Protein AF-F2JJU5-F1 (afdb_monomer)

Nearest PDB structures (foldseek):
  3ket-assembly1_A-2  TM=5.113E-01  e=8.854E-01  Streptococcus agalactiae serogroup III
  5zz6-assembly1_A  TM=5.127E-01  e=1.402E+00  Thermotoga maritima MSB8
  3wgi-assembly1_A  TM=4.768E-01  e=1.946E+00  Thermoanaerobacter ethanolicus JW 200
  4ejt-assembly1_A  TM=2.615E-01  e=5.972E-01  Staphylococcus epidermidis RP62A
  6r7i-assembly1_H  TM=3.491E-01  e=8.242E+00  Homo sapiens

Radius of gyration: 25.94 Å; Cα contacts (8 Å, |Δi|>4): 55; chains: 1; bounding box: 85×34×61 Å

Solvent-accessible surfa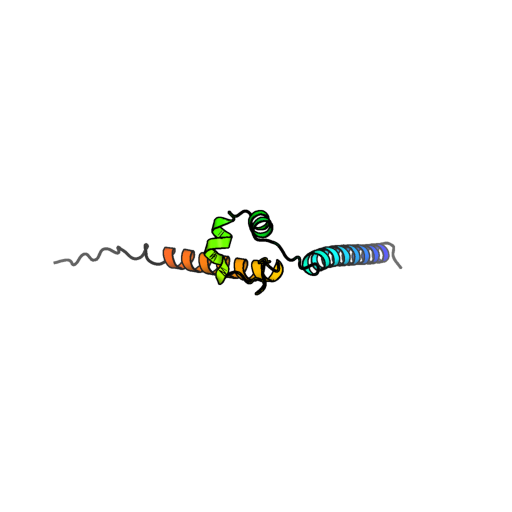ce area (backbone atoms only — not comparable to full-atom values): 6394 Å² total; per-residue (Å²): 134,55,73,67,58,56,49,53,52,52,50,54,48,52,52,52,50,52,51,51,50,54,50,48,51,54,48,50,64,60,70,60,62,49,73,30,42,63,66,55,47,16,61,75,70,76,48,55,55,65,58,51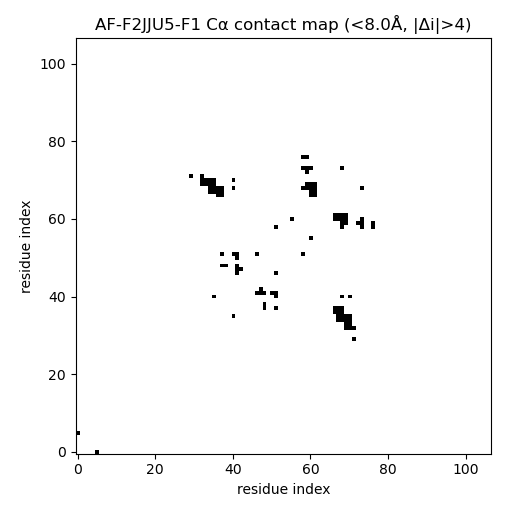,62,74,41,45,91,74,47,53,57,50,95,51,86,79,62,31,26,43,47,64,54,36,48,54,51,50,55,52,52,52,54,51,53,52,53,54,54,56,61,66,64,69,68,74,80,81,74,82,83,86,83,78,86,79,133

Secondary structure (DSSP, 8-state):
--HHHHHHHHHHHHHHHHHHHHHHHHHHHHHS--EEEHHHHHHHHT--HHHHHHTTTTS---SSSSPEEEHHHHHHHHHHHHHHHHHHHHHHHSSTT----------

Structure (mmCIF, N/CA/C/O backbone):
data_AF-F2JJU5-F1
#
_entry.id   AF-F2JJU5-F1
#
loop_
_atom_site.group_PDB
_atom_site.id
_atom_site.type_symbol
_atom_site.label_atom_id
_atom_site.label_alt_id
_atom_site.label_comp_id
_atom_site.label_asym_id
_atom_site.label_entity_id
_atom_site.label_seq_id
_atom_site.pdbx_PDB_ins_code
_atom_site.Cartn_x
_atom_site.Cartn_y
_atom_site.Cartn_z
_atom_site.occupancy
_atom_site.B_iso_or_equiv
_atom_site.auth_seq_id
_atom_site.auth_comp_id
_atom_site.auth_asym_id
_atom_site.auth_atom_id
_atom_site.pdbx_PDB_model_num
ATOM 1 N N . MET A 1 1 ? 23.482 3.701 -46.686 1.00 54.34 1 MET A N 1
ATOM 2 C CA . MET A 1 1 ? 22.652 3.990 -45.501 1.00 54.34 1 MET A CA 1
ATOM 3 C C . MET A 1 1 ? 22.668 5.484 -45.297 1.00 54.34 1 MET A C 1
ATOM 5 O O . MET A 1 1 ? 23.745 6.052 -45.138 1.00 54.34 1 MET A O 1
ATOM 9 N N . GLY A 1 2 ? 21.511 6.117 -45.469 1.00 63.94 2 GLY A N 1
ATOM 10 C CA . GLY A 1 2 ? 21.384 7.567 -45.370 1.00 63.94 2 GLY A CA 1
ATOM 11 C C . GLY A 1 2 ? 21.402 8.011 -43.911 1.00 63.94 2 GLY A C 1
ATOM 12 O O . GLY A 1 2 ? 20.839 7.339 -43.056 1.00 63.94 2 GLY A O 1
ATOM 13 N N . ILE A 1 3 ? 22.000 9.171 -43.635 1.00 70.44 3 ILE A N 1
ATOM 14 C CA . ILE A 1 3 ? 22.087 9.785 -42.293 1.00 70.44 3 ILE A CA 1
ATOM 15 C C . ILE A 1 3 ? 20.707 9.855 -41.606 1.00 70.44 3 ILE A C 1
ATOM 17 O O . ILE A 1 3 ? 20.601 9.733 -40.390 1.00 70.44 3 ILE A O 1
ATOM 21 N N . VAL A 1 4 ? 19.641 9.997 -42.397 1.00 70.00 4 VAL A N 1
ATOM 22 C CA . VAL A 1 4 ? 18.248 10.026 -41.935 1.00 70.00 4 VAL A CA 1
ATOM 23 C C . VAL A 1 4 ? 17.784 8.664 -41.403 1.00 70.00 4 VAL A C 1
ATOM 25 O O . VAL A 1 4 ? 17.115 8.615 -40.377 1.00 70.00 4 VAL A O 1
ATOM 28 N N . GLU A 1 5 ? 18.155 7.558 -42.052 1.00 70.19 5 GLU A N 1
ATOM 29 C CA . GLU A 1 5 ? 17.794 6.201 -41.611 1.00 70.19 5 GLU A CA 1
ATOM 30 C C . GLU A 1 5 ? 18.486 5.868 -40.286 1.00 70.19 5 GLU A C 1
ATOM 32 O O . GLU A 1 5 ? 17.829 5.436 -39.342 1.00 70.19 5 GLU A O 1
ATOM 37 N N . THR A 1 6 ? 19.779 6.190 -40.175 1.00 72.94 6 THR A N 1
ATOM 38 C CA . THR A 1 6 ? 20.546 6.022 -38.933 1.00 72.94 6 THR A CA 1
ATOM 39 C C . THR A 1 6 ? 19.968 6.861 -37.792 1.00 72.94 6 THR A C 1
ATOM 41 O O . THR A 1 6 ? 19.831 6.372 -36.676 1.00 72.94 6 THR A O 1
ATOM 44 N N . PHE A 1 7 ? 19.553 8.102 -38.074 1.00 74.81 7 PHE A N 1
ATOM 45 C CA . PHE A 1 7 ? 18.920 8.970 -37.080 1.00 74.81 7 PHE A CA 1
ATOM 46 C C . PHE A 1 7 ? 17.604 8.387 -36.551 1.00 74.81 7 PHE A C 1
ATOM 48 O O . PHE A 1 7 ? 17.385 8.390 -35.343 1.00 74.81 7 PHE A O 1
ATOM 55 N N . PHE A 1 8 ? 16.736 7.859 -37.423 1.00 75.25 8 PHE A N 1
ATOM 56 C CA . PHE A 1 8 ? 15.475 7.245 -36.990 1.00 75.25 8 PHE A CA 1
ATOM 57 C C . PHE A 1 8 ? 15.679 5.939 -36.216 1.00 75.25 8 PHE A C 1
ATOM 59 O O . PHE A 1 8 ? 14.919 5.671 -35.279 1.00 75.25 8 PHE A O 1
ATOM 66 N N . ASP A 1 9 ? 16.687 5.147 -36.574 1.00 76.50 9 ASP A N 1
ATOM 67 C CA . ASP A 1 9 ? 17.024 3.922 -35.850 1.00 76.50 9 ASP A CA 1
ATOM 68 C C . ASP A 1 9 ? 17.593 4.225 -34.456 1.00 76.50 9 ASP A C 1
ATOM 70 O O . ASP A 1 9 ? 17.158 3.614 -33.475 1.00 76.50 9 ASP A O 1
ATOM 74 N N . ASP A 1 10 ? 18.453 5.239 -34.333 1.00 73.94 10 ASP A N 1
ATOM 75 C CA . ASP A 1 10 ? 18.960 5.709 -33.039 1.00 73.94 10 ASP A CA 1
ATOM 76 C C . ASP A 1 10 ? 17.844 6.307 -32.167 1.00 73.94 10 ASP A C 1
ATOM 78 O O . ASP A 1 10 ? 17.788 6.061 -30.959 1.00 73.94 10 ASP A O 1
ATOM 82 N N . LEU A 1 11 ? 16.893 7.032 -32.766 1.00 75.75 11 LEU A N 1
ATOM 83 C CA . LEU A 1 11 ? 15.734 7.579 -32.052 1.00 75.75 11 LEU A CA 1
ATOM 84 C C . LEU A 1 11 ? 14.824 6.467 -31.518 1.00 75.75 11 LEU A C 1
ATOM 86 O O . LEU A 1 11 ? 14.434 6.490 -30.350 1.00 75.75 11 LEU A O 1
ATOM 90 N N . LYS A 1 12 ? 14.522 5.455 -32.342 1.00 73.00 12 LYS A N 1
ATOM 91 C CA . LYS A 1 12 ? 13.740 4.282 -31.916 1.00 73.00 12 LYS A CA 1
ATOM 92 C C . LYS A 1 12 ? 14.446 3.496 -30.822 1.00 73.00 12 LYS A C 1
ATOM 94 O O . LYS A 1 12 ? 13.785 3.016 -29.899 1.00 73.00 12 LYS A O 1
ATOM 99 N N . LYS A 1 13 ? 15.768 3.354 -30.917 1.00 80.44 13 LYS A N 1
ATOM 100 C CA . LYS A 1 13 ? 16.571 2.662 -29.910 1.00 80.44 13 LYS A CA 1
ATOM 101 C C . LYS A 1 13 ? 16.534 3.403 -28.574 1.00 80.44 13 LYS A C 1
ATOM 103 O O . LYS A 1 13 ? 16.170 2.790 -27.575 1.00 80.44 13 LYS A O 1
ATOM 108 N N . ASN A 1 14 ? 16.776 4.715 -28.576 1.00 77.31 14 ASN A N 1
ATOM 109 C CA . ASN A 1 14 ? 16.741 5.542 -27.367 1.00 77.31 14 ASN A CA 1
ATOM 110 C C . ASN A 1 14 ? 15.352 5.574 -26.714 1.00 77.31 14 ASN A C 1
ATOM 112 O O . ASN A 1 14 ? 15.242 5.447 -25.494 1.00 77.31 14 ASN A O 1
ATOM 116 N N . ILE A 1 15 ? 14.280 5.686 -27.508 1.00 74.81 15 ILE A N 1
ATOM 117 C CA . ILE A 1 15 ? 12.903 5.616 -26.991 1.00 74.81 15 ILE A CA 1
ATOM 118 C C . ILE A 1 15 ? 12.639 4.249 -26.349 1.00 74.81 15 ILE A C 1
ATOM 120 O O . ILE A 1 15 ? 12.104 4.185 -25.245 1.00 74.81 15 ILE A O 1
ATOM 124 N N . ASN A 1 16 ? 13.033 3.153 -27.004 1.00 77.88 16 ASN A N 1
ATOM 125 C CA . ASN A 1 16 ? 12.833 1.809 -26.462 1.00 77.88 16 ASN A CA 1
ATOM 126 C C . ASN A 1 16 ? 13.656 1.542 -25.198 1.00 77.88 16 ASN A C 1
ATOM 128 O O . ASN A 1 16 ? 13.176 0.838 -24.313 1.00 77.88 16 ASN A O 1
ATOM 132 N N . GLU A 1 17 ? 14.877 2.062 -25.109 1.00 81.12 17 GLU A N 1
ATOM 133 C CA . GLU A 1 17 ? 15.712 1.947 -23.908 1.00 81.12 17 GLU A CA 1
ATOM 134 C C . GLU A 1 17 ? 15.113 2.758 -22.754 1.00 81.12 17 GLU A C 1
ATOM 136 O O . GLU A 1 17 ? 14.877 2.203 -21.685 1.00 81.12 17 GLU A O 1
ATOM 141 N N . THR A 1 18 ? 14.698 4.001 -23.01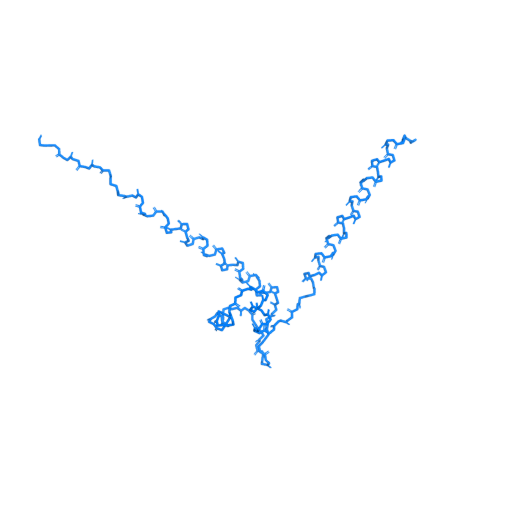5 1.00 74.31 18 THR A N 1
ATOM 142 C CA . THR A 1 18 ? 14.043 4.862 -22.014 1.00 74.31 18 THR A CA 1
ATOM 143 C C . THR A 1 18 ? 12.744 4.240 -21.497 1.00 74.31 18 THR A C 1
ATOM 145 O O . THR A 1 18 ? 12.505 4.186 -20.293 1.00 74.31 18 THR A O 1
ATOM 148 N N . LEU A 1 19 ? 11.907 3.711 -22.396 1.00 71.31 19 LEU A N 1
ATOM 149 C CA . LEU A 1 19 ? 10.672 3.027 -22.014 1.00 71.31 19 LEU A CA 1
ATOM 150 C C . LEU A 1 19 ? 10.949 1.756 -21.208 1.00 71.31 19 LEU A C 1
ATOM 152 O O . LEU A 1 19 ? 10.238 1.484 -20.244 1.00 71.31 19 LEU A O 1
ATOM 156 N N . LYS A 1 20 ? 11.974 0.976 -21.572 1.00 77.62 20 LYS A N 1
ATOM 157 C CA . LYS A 1 20 ? 12.357 -0.225 -20.816 1.00 77.62 20 LYS A CA 1
ATOM 158 C C . LYS A 1 20 ? 12.845 0.113 -19.415 1.00 77.62 20 LYS A C 1
ATOM 160 O O . LYS A 1 20 ? 12.501 -0.624 -18.493 1.00 77.62 20 LYS A O 1
ATOM 165 N N . ASP A 1 21 ? 13.603 1.190 -19.256 1.00 74.56 21 ASP A N 1
ATOM 166 C CA . ASP A 1 21 ? 14.123 1.603 -17.954 1.00 74.56 21 ASP A CA 1
ATOM 167 C C . ASP A 1 21 ? 13.012 2.164 -17.063 1.00 74.56 21 ASP A C 1
ATOM 169 O O . ASP A 1 21 ? 12.869 1.708 -15.932 1.00 74.56 21 ASP A O 1
ATOM 173 N N . MET A 1 22 ? 12.117 3.000 -17.601 1.00 68.88 22 MET A N 1
ATOM 174 C CA . MET A 1 22 ? 10.932 3.459 -16.863 1.00 68.88 22 MET A CA 1
ATOM 175 C C . MET A 1 22 ? 10.019 2.297 -16.454 1.00 68.88 22 MET A C 1
ATOM 177 O O . MET A 1 22 ? 9.542 2.238 -15.323 1.00 68.88 22 MET A O 1
ATOM 181 N N . ILE A 1 23 ? 9.781 1.340 -17.357 1.00 70.19 23 ILE A N 1
ATOM 182 C CA . ILE A 1 23 ? 8.977 0.152 -17.046 1.00 70.19 23 ILE A CA 1
ATOM 183 C C . ILE A 1 23 ? 9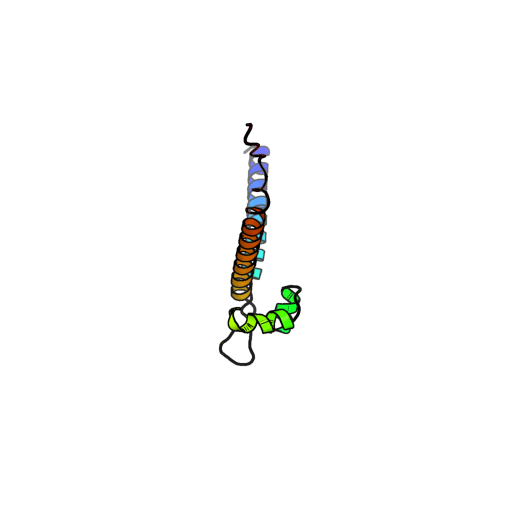.681 -0.712 -15.996 1.00 70.19 23 ILE A C 1
ATOM 185 O O . ILE A 1 23 ? 9.018 -1.231 -15.103 1.00 70.19 23 ILE A O 1
ATOM 189 N N . ARG A 1 24 ? 11.009 -0.861 -16.058 1.00 67.88 24 ARG A N 1
ATOM 190 C CA . ARG A 1 24 ? 11.775 -1.584 -15.035 1.00 67.88 24 ARG A CA 1
ATOM 191 C C . ARG A 1 24 ? 11.707 -0.904 -13.681 1.00 67.88 24 ARG A C 1
ATOM 193 O O . ARG A 1 24 ? 11.525 -1.619 -12.705 1.00 67.88 24 ARG A O 1
ATOM 200 N N . GLU A 1 25 ? 11.834 0.415 -13.611 1.00 61.91 25 GLU A N 1
ATOM 201 C CA . GLU A 1 25 ? 11.719 1.161 -12.356 1.00 61.91 25 GLU A CA 1
ATOM 202 C C . GLU A 1 25 ? 10.328 0.993 -11.745 1.00 61.91 25 GLU A C 1
ATOM 204 O O . GLU A 1 25 ? 10.218 0.558 -10.600 1.00 61.91 25 GLU A O 1
ATOM 209 N N . VAL A 1 26 ? 9.268 1.183 -12.538 1.00 59.81 26 VAL A N 1
ATOM 210 C CA . VAL A 1 26 ? 7.883 0.970 -12.086 1.00 59.81 26 VAL A CA 1
ATOM 211 C C . VAL A 1 26 ? 7.666 -0.475 -11.631 1.00 59.81 26 VAL A C 1
ATOM 213 O O . VAL A 1 26 ? 7.113 -0.718 -10.560 1.00 59.81 26 VAL A O 1
ATOM 216 N N . ILE A 1 27 ? 8.150 -1.460 -12.396 1.00 60.34 27 ILE A N 1
ATOM 217 C CA . ILE A 1 27 ? 8.038 -2.875 -12.024 1.00 60.34 27 ILE A CA 1
ATOM 218 C C . ILE A 1 27 ? 8.853 -3.179 -10.766 1.00 60.34 27 ILE A C 1
ATOM 220 O O . ILE A 1 27 ? 8.397 -3.974 -9.951 1.00 60.34 27 ILE A O 1
ATOM 224 N N . HIS A 1 28 ? 10.034 -2.590 -10.576 1.00 58.31 28 HIS A N 1
ATOM 225 C CA . HIS A 1 28 ? 10.889 -2.842 -9.413 1.00 58.31 28 HIS A CA 1
ATOM 226 C C . HIS A 1 28 ? 10.312 -2.223 -8.130 1.00 58.31 28 HIS A C 1
ATOM 228 O O . HIS A 1 28 ? 10.333 -2.846 -7.060 1.00 58.31 28 HIS A O 1
ATOM 234 N N . GLU A 1 29 ? 9.714 -1.038 -8.244 1.00 55.22 29 GLU A N 1
ATOM 235 C CA . GLU A 1 29 ? 8.960 -0.404 -7.164 1.00 55.22 29 GLU A CA 1
ATOM 236 C C . GLU A 1 29 ? 7.698 -1.193 -6.794 1.00 55.22 29 GLU A C 1
ATOM 238 O O . GLU A 1 29 ? 7.365 -1.287 -5.611 1.00 55.22 29 GLU A O 1
ATOM 243 N N . GLU A 1 30 ? 7.023 -1.804 -7.772 1.00 53.09 30 GLU A N 1
ATOM 244 C CA . GLU A 1 30 ? 5.848 -2.668 -7.576 1.00 53.09 30 GLU A CA 1
ATOM 245 C C . GLU A 1 30 ? 6.216 -4.061 -7.023 1.00 53.09 30 GLU A C 1
ATOM 247 O O . GLU A 1 30 ? 5.529 -4.583 -6.144 1.00 53.09 30 GLU A O 1
ATOM 252 N N . THR A 1 31 ? 7.317 -4.668 -7.489 1.00 51.62 31 THR A N 1
ATOM 253 C CA . THR A 1 31 ? 7.739 -6.032 -7.094 1.00 51.62 31 THR A CA 1
ATOM 254 C C . THR A 1 31 ? 8.416 -6.096 -5.730 1.00 51.62 31 THR A C 1
ATOM 256 O O . THR A 1 31 ? 8.410 -7.159 -5.103 1.00 51.62 31 THR A O 1
ATOM 259 N N . THR A 1 32 ? 8.928 -4.980 -5.206 1.00 60.06 32 THR A N 1
ATOM 260 C CA . THR A 1 32 ? 9.323 -4.880 -3.793 1.00 60.06 32 THR A CA 1
ATOM 261 C C . THR A 1 32 ? 8.097 -4.614 -2.928 1.00 60.06 32 THR A C 1
ATOM 263 O O . THR A 1 32 ? 7.922 -3.558 -2.325 1.00 60.06 32 THR A O 1
ATOM 266 N N . ASP A 1 33 ? 7.210 -5.601 -2.881 1.00 70.19 33 ASP A N 1
ATOM 267 C CA . ASP A 1 33 ? 5.980 -5.528 -2.110 1.00 70.19 33 ASP A CA 1
ATOM 268 C C . ASP A 1 33 ? 6.295 -5.502 -0.609 1.00 70.19 33 ASP A C 1
ATOM 270 O O . ASP A 1 33 ? 6.603 -6.521 0.021 1.00 70.19 33 ASP A O 1
ATOM 274 N N . LYS A 1 34 ? 6.295 -4.294 -0.045 1.00 82.12 34 LYS A N 1
ATOM 275 C CA . LYS A 1 34 ? 6.656 -4.054 1.350 1.00 82.12 34 LYS A CA 1
ATOM 276 C C . LYS A 1 34 ? 5.486 -4.388 2.266 1.00 82.12 34 LYS A C 1
ATOM 278 O O . LYS A 1 34 ? 4.338 -4.022 2.018 1.00 82.12 34 LYS A O 1
ATOM 283 N N . TRP A 1 35 ? 5.817 -5.033 3.378 1.00 89.56 35 TRP A N 1
ATOM 284 C CA . TRP A 1 35 ? 4.915 -5.163 4.512 1.00 89.56 35 TRP A CA 1
ATOM 285 C C . TRP A 1 35 ? 4.974 -3.882 5.340 1.00 89.56 35 TRP A C 1
ATOM 287 O O . TRP A 1 35 ? 6.038 -3.486 5.814 1.00 89.56 35 TRP A O 1
ATOM 297 N N . LEU A 1 36 ? 3.829 -3.228 5.491 1.00 90.69 36 LEU A N 1
ATOM 298 C CA . LEU A 1 36 ? 3.668 -1.975 6.215 1.00 90.69 36 LEU A CA 1
ATOM 299 C C . LEU A 1 36 ? 2.947 -2.238 7.534 1.00 90.69 36 LEU A C 1
ATOM 301 O O . LEU A 1 36 ? 1.990 -3.006 7.588 1.00 90.69 36 LEU A O 1
ATOM 305 N N . ASN A 1 37 ? 3.368 -1.585 8.612 1.00 92.00 37 ASN A N 1
ATOM 306 C CA . ASN A 1 37 ? 2.584 -1.563 9.846 1.00 92.00 37 ASN A CA 1
ATOM 307 C C . ASN A 1 37 ? 1.410 -0.564 9.735 1.00 92.00 37 ASN A C 1
ATOM 309 O O . ASN A 1 37 ? 1.327 0.222 8.791 1.00 92.00 37 ASN A O 1
ATOM 313 N N . LYS A 1 38 ? 0.501 -0.557 10.721 1.00 91.38 38 LYS A N 1
ATOM 314 C CA . LYS A 1 38 ? -0.677 0.338 10.734 1.00 91.38 38 LYS A CA 1
ATOM 315 C C . LYS A 1 38 ? -0.329 1.815 10.529 1.00 91.38 38 LYS A C 1
ATOM 317 O O . LYS A 1 38 ? -1.042 2.515 9.817 1.00 91.38 38 LYS A O 1
ATOM 322 N N . LYS A 1 39 ? 0.747 2.288 11.168 1.00 91.44 39 LYS A N 1
ATOM 323 C CA . LYS A 1 39 ? 1.190 3.684 11.084 1.00 91.44 39 LYS A CA 1
ATOM 324 C C . LYS A 1 39 ? 1.695 4.005 9.678 1.00 91.44 39 LYS A C 1
ATOM 326 O O . LYS A 1 39 ? 1.246 4.979 9.091 1.00 91.44 39 LYS A O 1
ATOM 331 N N . GLN A 1 40 ? 2.548 3.146 9.128 1.00 91.00 40 GLN A N 1
ATOM 332 C CA . GLN A 1 40 ? 3.100 3.297 7.783 1.00 91.00 40 GLN A CA 1
ATOM 333 C C . GLN A 1 40 ? 2.018 3.240 6.705 1.00 91.00 40 GLN A C 1
ATOM 335 O O . GLN A 1 40 ? 2.052 4.031 5.772 1.00 91.00 40 GLN A O 1
ATOM 340 N N . LEU A 1 41 ? 1.039 2.338 6.838 1.00 92.25 41 LEU A N 1
ATOM 341 C CA . LEU A 1 41 ? -0.076 2.262 5.896 1.00 92.25 41 LEU A CA 1
ATOM 342 C C . LEU A 1 41 ? -0.947 3.526 5.958 1.00 92.25 41 LEU A C 1
ATOM 344 O O . LEU A 1 41 ? -1.336 4.056 4.922 1.00 92.25 41 LEU A O 1
ATOM 348 N N . ALA A 1 42 ? -1.222 4.032 7.164 1.00 92.31 42 ALA A N 1
ATOM 349 C CA . ALA A 1 42 ? -1.977 5.268 7.354 1.00 92.31 42 ALA A CA 1
ATOM 350 C C . ALA A 1 42 ? -1.264 6.480 6.726 1.00 92.31 42 ALA A C 1
ATOM 352 O O . ALA A 1 42 ? -1.889 7.248 5.996 1.00 92.31 42 ALA A O 1
ATOM 353 N N . GLU A 1 43 ? 0.046 6.607 6.959 1.00 92.19 43 GLU A N 1
ATOM 354 C CA . GLU A 1 43 ? 0.894 7.649 6.366 1.00 92.19 43 GLU A CA 1
ATOM 355 C C . GLU A 1 43 ? 0.938 7.538 4.839 1.00 92.19 43 GLU A C 1
ATOM 357 O O . GLU A 1 43 ? 0.694 8.525 4.150 1.00 92.19 43 GLU A O 1
ATOM 362 N N . TYR A 1 44 ? 1.160 6.331 4.310 1.00 90.62 44 TYR A N 1
ATOM 363 C CA . TYR A 1 44 ? 1.183 6.070 2.870 1.00 90.62 44 TYR A CA 1
ATOM 364 C C . TYR A 1 44 ? -0.137 6.454 2.191 1.00 90.62 44 TYR A C 1
ATOM 366 O O . TYR A 1 44 ? -0.154 7.025 1.104 1.00 90.62 44 TYR A O 1
ATOM 374 N N . TRP A 1 45 ? -1.261 6.178 2.848 1.00 90.44 45 TRP A N 1
ATOM 375 C CA . TRP A 1 45 ? -2.576 6.491 2.310 1.00 90.44 45 TRP A CA 1
ATOM 376 C C . TRP A 1 45 ? -3.050 7.924 2.552 1.00 90.44 45 TRP A C 1
ATOM 378 O O . TRP A 1 45 ? -4.069 8.312 1.968 1.00 90.44 45 TRP A O 1
ATOM 388 N N . GLY A 1 46 ? -2.349 8.695 3.386 1.00 90.69 46 GLY A N 1
ATOM 389 C CA . GLY A 1 46 ? -2.781 10.025 3.815 1.00 90.69 46 GLY A CA 1
ATOM 390 C C . GLY A 1 46 ? -4.048 9.996 4.678 1.00 90.6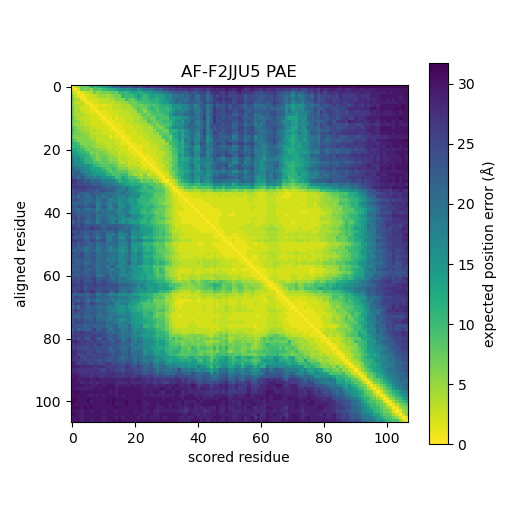9 46 GLY A C 1
ATOM 391 O O . GLY A 1 46 ? -4.867 10.908 4.599 1.00 90.69 46 GLY A O 1
ATOM 392 N N . VAL A 1 47 ? -4.250 8.936 5.469 1.00 91.38 47 VAL A N 1
ATOM 393 C CA . VAL A 1 47 ? -5.433 8.750 6.331 1.00 91.38 47 VAL A CA 1
ATOM 394 C C . VAL A 1 47 ? -5.040 8.629 7.802 1.00 91.38 47 VAL A C 1
ATOM 396 O O . VAL A 1 47 ? -3.884 8.400 8.146 1.00 91.38 47 VAL A O 1
ATOM 399 N N . SER A 1 48 ? -6.010 8.761 8.709 1.00 92.50 48 SER A N 1
ATOM 400 C CA . SER A 1 48 ? -5.757 8.545 10.136 1.00 92.50 48 SER A CA 1
ATOM 401 C C . SER A 1 48 ? -5.583 7.055 10.457 1.00 92.50 48 SER A C 1
ATOM 403 O O . SER A 1 48 ? -6.214 6.190 9.849 1.00 92.50 48 SER A O 1
ATOM 405 N N . GLN A 1 49 ? -4.802 6.725 11.492 1.00 91.31 49 GLN A N 1
ATOM 406 C CA . GLN A 1 49 ? -4.724 5.340 11.987 1.00 91.31 49 GLN A CA 1
ATOM 407 C C . GLN A 1 49 ? -6.093 4.809 12.454 1.00 91.31 49 GLN A C 1
ATOM 409 O O . GLN A 1 49 ? -6.354 3.610 12.382 1.00 91.31 49 GLN A O 1
ATOM 414 N N . GLY A 1 50 ? -6.990 5.701 12.894 1.00 91.69 50 GLY A N 1
ATOM 415 C CA . GLY A 1 50 ? -8.372 5.360 13.233 1.00 91.69 50 GLY A CA 1
ATOM 416 C C . GLY A 1 50 ? -9.155 4.804 12.042 1.00 91.69 50 GLY A C 1
ATOM 417 O O . GLY A 1 50 ? -9.907 3.849 12.210 1.00 91.69 50 GLY A O 1
ATOM 418 N N . TYR A 1 51 ? -8.922 5.330 10.833 1.00 91.31 51 TYR A N 1
ATOM 419 C CA . TYR A 1 51 ? -9.508 4.788 9.605 1.00 91.31 51 TYR A CA 1
ATOM 420 C C . TYR A 1 51 ? -9.036 3.352 9.338 1.00 91.31 51 TYR A C 1
ATOM 422 O O . TYR A 1 51 ? -9.854 2.482 9.045 1.00 91.31 51 TYR A O 1
ATOM 430 N N . ILE A 1 52 ? -7.738 3.081 9.506 1.00 92.25 52 ILE A N 1
ATOM 431 C CA . ILE A 1 52 ? -7.184 1.725 9.355 1.00 92.25 52 ILE A CA 1
ATOM 432 C C . ILE A 1 52 ? -7.781 0.775 10.399 1.00 92.25 52 ILE A C 1
ATOM 434 O O . ILE A 1 52 ? -8.158 -0.340 10.067 1.00 92.25 52 ILE A O 1
ATOM 438 N N . ASN A 1 53 ? -7.915 1.216 11.654 1.00 91.62 53 ASN A N 1
ATOM 439 C CA . ASN A 1 53 ? -8.502 0.395 12.716 1.00 91.62 53 ASN A CA 1
ATOM 440 C C . ASN A 1 53 ? -9.990 0.103 12.482 1.00 91.62 53 ASN A C 1
ATOM 442 O O . ASN A 1 53 ? -10.431 -1.012 12.748 1.00 91.62 53 ASN A O 1
ATOM 446 N N . LYS A 1 54 ? -10.753 1.074 11.965 1.00 92.62 54 LYS A N 1
ATOM 447 C CA . LYS A 1 54 ? -12.174 0.891 11.641 1.00 92.62 54 LYS A CA 1
ATOM 448 C C . LYS A 1 54 ? -12.379 -0.169 10.557 1.00 92.62 54 LYS A C 1
ATOM 450 O O . LYS A 1 54 ? -13.304 -0.963 10.663 1.00 92.62 54 LYS A O 1
ATOM 455 N N . ASN A 1 55 ? -11.498 -0.193 9.558 1.00 90.69 55 ASN A N 1
ATOM 456 C CA . ASN A 1 55 ? -11.576 -1.110 8.420 1.00 90.69 55 ASN A CA 1
ATOM 457 C C . ASN A 1 55 ? -10.614 -2.304 8.557 1.00 90.69 55 ASN A C 1
ATOM 459 O O . ASN A 1 55 ? -10.337 -2.991 7.581 1.00 90.69 55 ASN A O 1
ATOM 463 N N . LEU A 1 56 ? -10.080 -2.568 9.756 1.00 89.62 56 LEU A N 1
ATOM 464 C CA . LEU A 1 56 ? -9.012 -3.553 9.962 1.00 89.62 56 LEU A CA 1
ATOM 465 C C . LEU A 1 56 ? -9.407 -4.958 9.499 1.00 89.62 56 LEU A C 1
ATOM 467 O O . LEU A 1 56 ? -8.592 -5.661 8.917 1.00 89.62 56 LEU A O 1
ATOM 471 N N . ASN A 1 57 ? -10.659 -5.344 9.748 1.00 88.19 57 ASN A N 1
ATOM 472 C CA . ASN A 1 57 ? -11.189 -6.655 9.373 1.00 88.19 57 ASN A CA 1
ATOM 473 C C . ASN A 1 57 ? -11.435 -6.789 7.862 1.00 88.19 57 ASN A C 1
ATOM 475 O O . ASN A 1 57 ? -11.571 -7.904 7.369 1.00 88.19 57 ASN A O 1
ATOM 479 N N . GLU A 1 58 ? -11.509 -5.669 7.144 1.00 89.06 58 GLU A N 1
ATOM 480 C CA . GLU A 1 58 ? -11.780 -5.627 5.707 1.00 89.06 58 GLU A CA 1
ATOM 481 C C . GLU A 1 58 ? -10.489 -5.501 4.894 1.00 89.06 58 GLU A C 1
ATOM 483 O O . GLU A 1 58 ? -10.356 -6.124 3.842 1.00 89.06 58 GLU A O 1
ATOM 488 N N . ILE A 1 59 ? -9.516 -4.732 5.396 1.00 91.38 59 ILE A N 1
ATOM 489 C CA . ILE A 1 59 ? -8.219 -4.552 4.746 1.00 91.38 59 ILE A CA 1
ATOM 490 C C . ILE A 1 59 ? -7.423 -5.868 4.840 1.00 91.38 59 ILE A C 1
ATOM 492 O O . ILE A 1 59 ? -7.198 -6.361 5.950 1.00 91.38 59 ILE A O 1
ATOM 496 N N . PRO A 1 60 ? -6.913 -6.419 3.724 1.00 90.44 60 PRO A N 1
ATOM 497 C CA . PRO A 1 60 ? -6.057 -7.602 3.747 1.00 90.44 60 PRO A CA 1
ATOM 498 C C . PRO A 1 60 ? -4.795 -7.399 4.600 1.00 90.44 60 PRO A C 1
ATOM 500 O O . PRO A 1 60 ? -3.990 -6.502 4.343 1.00 90.44 60 PRO A O 1
ATOM 503 N N . HIS A 1 61 ? -4.599 -8.252 5.606 1.00 92.00 61 HIS A N 1
ATOM 504 C CA . HIS A 1 61 ? -3.488 -8.160 6.557 1.00 92.00 61 HIS A CA 1
ATOM 505 C C . HIS A 1 61 ? -2.951 -9.537 6.971 1.00 92.00 61 HIS A C 1
ATOM 507 O O . HIS A 1 61 ? -3.550 -10.578 6.690 1.00 92.00 61 HIS A O 1
ATOM 513 N N . SER A 1 62 ? -1.790 -9.551 7.629 1.00 90.19 62 SER A N 1
ATOM 514 C CA . SER A 1 62 ? -1.188 -10.764 8.181 1.00 90.19 62 SER A CA 1
ATOM 515 C C . SER A 1 62 ? -2.070 -11.362 9.276 1.00 90.19 62 SER A C 1
ATOM 517 O O . SER A 1 62 ? -2.538 -10.661 10.168 1.00 90.19 62 SER A O 1
ATOM 519 N N . LYS A 1 63 ? -2.232 -12.690 9.269 1.00 84.38 63 LYS A N 1
ATOM 520 C CA . LYS A 1 63 ? -2.930 -13.411 10.351 1.00 84.38 63 LYS A CA 1
ATOM 521 C C . LYS A 1 63 ? -2.118 -13.475 11.653 1.00 84.38 63 LYS A C 1
ATOM 523 O O . LYS A 1 63 ? -2.641 -13.892 12.680 1.00 84.38 63 LYS A O 1
ATOM 528 N N . SER A 1 64 ? -0.840 -13.103 11.603 1.00 82.19 64 SER A N 1
ATOM 529 C CA . SER A 1 64 ? 0.081 -13.074 12.735 1.00 82.19 64 SER A CA 1
ATOM 530 C C . SER A 1 64 ? 0.162 -11.688 13.372 1.00 82.19 64 SER A C 1
ATOM 532 O O . SER A 1 64 ? 0.023 -10.660 12.705 1.00 82.19 64 SER A O 1
ATOM 534 N N . THR A 1 65 ? 0.441 -11.674 14.675 1.00 81.38 65 THR A N 1
ATOM 535 C CA . THR A 1 65 ? 0.852 -10.482 15.421 1.00 81.38 65 THR A CA 1
ATOM 536 C C . THR A 1 65 ? 2.377 -10.326 15.363 1.00 81.38 65 THR A C 1
ATOM 538 O O . THR A 1 65 ? 3.072 -11.321 15.576 1.00 81.38 65 THR A O 1
ATOM 541 N N . PRO A 1 66 ? 2.924 -9.116 15.152 1.00 83.19 66 PRO A N 1
ATOM 542 C CA . PRO A 1 66 ? 2.224 -7.851 14.927 1.00 83.19 66 PRO A CA 1
ATOM 543 C C . PRO A 1 66 ? 1.551 -7.785 13.547 1.00 83.19 66 PRO A C 1
ATOM 545 O O . PRO A 1 66 ? 2.081 -8.300 12.567 1.00 83.19 66 PRO A O 1
ATOM 548 N N . ILE A 1 67 ? 0.388 -7.126 13.482 1.00 88.81 67 ILE A N 1
ATOM 549 C CA . ILE A 1 67 ? -0.375 -6.974 12.236 1.00 88.81 67 ILE A CA 1
ATOM 550 C C . ILE A 1 67 ? 0.428 -6.135 11.240 1.00 88.81 67 ILE A C 1
ATOM 552 O O . ILE A 1 67 ? 0.784 -4.987 11.530 1.00 88.81 67 ILE A O 1
ATOM 556 N N . ALA A 1 68 ? 0.635 -6.692 10.053 1.00 90.38 68 ALA A N 1
ATOM 557 C CA . ALA A 1 68 ? 1.250 -6.028 8.920 1.00 90.38 68 ALA A CA 1
ATOM 558 C C . ALA A 1 68 ? 0.373 -6.163 7.671 1.00 90.38 68 ALA A C 1
ATOM 560 O O . ALA A 1 68 ? -0.366 -7.132 7.495 1.00 90.38 68 ALA A O 1
ATOM 561 N N . PHE A 1 69 ? 0.478 -5.183 6.787 1.00 92.44 69 PHE A N 1
ATOM 562 C CA . PHE A 1 69 ? -0.292 -5.076 5.561 1.00 92.44 69 PHE A CA 1
ATOM 563 C C . PHE A 1 69 ? 0.651 -5.194 4.385 1.00 92.44 69 PHE A C 1
ATOM 565 O O . PHE A 1 69 ? 1.628 -4.453 4.286 1.00 92.44 69 PHE A O 1
ATOM 572 N N . LYS A 1 70 ? 0.351 -6.116 3.481 1.00 91.31 70 LYS A N 1
ATOM 573 C CA . LYS A 1 70 ? 1.055 -6.187 2.210 1.00 91.31 70 LYS A CA 1
ATOM 574 C C . LYS A 1 70 ? 0.568 -5.020 1.351 1.00 91.31 70 LYS A C 1
ATOM 576 O O . LYS A 1 70 ? -0.633 -4.960 1.079 1.00 91.31 70 LYS A O 1
ATOM 581 N N . ARG A 1 71 ? 1.457 -4.085 0.991 1.00 89.00 71 ARG A N 1
ATOM 582 C CA . ARG A 1 71 ? 1.080 -2.823 0.327 1.00 89.00 71 ARG A CA 1
ATOM 583 C C . ARG A 1 71 ? 0.192 -3.077 -0.891 1.00 89.00 71 ARG A C 1
ATOM 585 O O . ARG A 1 71 ? -0.901 -2.526 -0.956 1.00 89.00 71 ARG A O 1
ATOM 592 N N . SER A 1 72 ? 0.601 -3.990 -1.775 1.00 87.75 72 SER A N 1
ATOM 593 C CA . SER A 1 72 ? -0.154 -4.313 -2.995 1.00 87.75 72 SER A CA 1
ATOM 594 C C . SER A 1 72 ? -1.597 -4.765 -2.721 1.00 87.75 72 SER A C 1
ATOM 596 O O . SER A 1 72 ? -2.532 -4.300 -3.370 1.00 87.75 72 SER A O 1
ATOM 598 N N . LEU A 1 73 ? -1.802 -5.640 -1.731 1.00 88.44 73 LEU A N 1
ATOM 599 C CA . LEU A 1 73 ? -3.123 -6.172 -1.385 1.00 88.44 73 LEU A CA 1
ATOM 600 C C . LEU A 1 73 ? -3.998 -5.111 -0.722 1.00 88.44 73 LEU A C 1
ATOM 602 O O . LEU A 1 73 ? -5.199 -5.035 -0.987 1.00 88.44 73 LEU A O 1
ATOM 606 N N . ALA A 1 74 ? -3.394 -4.286 0.130 1.00 90.25 74 ALA A N 1
ATOM 607 C CA . ALA A 1 74 ? -4.085 -3.175 0.757 1.00 90.25 74 ALA A CA 1
ATOM 608 C C . ALA A 1 74 ? -4.540 -2.156 -0.309 1.00 90.25 74 ALA A C 1
ATOM 610 O O . ALA A 1 74 ? -5.676 -1.681 -0.256 1.00 90.25 74 ALA A O 1
ATOM 611 N N . ASP A 1 75 ? -3.697 -1.857 -1.301 1.00 88.56 75 ASP A N 1
ATOM 612 C CA . ASP A 1 75 ? -4.018 -0.922 -2.385 1.00 88.56 75 ASP A CA 1
ATOM 613 C C . ASP A 1 75 ? -5.101 -1.457 -3.321 1.00 88.56 75 ASP A C 1
ATOM 615 O O . ASP A 1 75 ? -6.019 -0.719 -3.682 1.00 88.56 75 ASP A O 1
ATOM 619 N N . GLN A 1 76 ? -5.062 -2.750 -3.656 1.00 86.62 76 GLN A N 1
ATOM 620 C CA . GLN A 1 76 ? -6.132 -3.400 -4.418 1.00 86.62 76 GLN A CA 1
ATOM 621 C C . GLN A 1 76 ? -7.487 -3.268 -3.714 1.00 86.62 76 GLN A C 1
ATOM 623 O O . GLN A 1 76 ? -8.481 -2.907 -4.349 1.00 86.62 76 GLN A O 1
ATOM 628 N N . TRP A 1 77 ? -7.520 -3.499 -2.397 1.00 91.50 77 TRP A N 1
ATOM 629 C CA . TRP A 1 77 ? -8.725 -3.290 -1.596 1.00 91.50 77 TRP A CA 1
ATOM 630 C C . TRP A 1 77 ? -9.172 -1.822 -1.625 1.00 91.50 77 TRP A C 1
ATOM 632 O O . TRP A 1 77 ? -10.338 -1.537 -1.902 1.00 91.50 77 TRP A O 1
ATOM 642 N N . ARG A 1 78 ? -8.242 -0.877 -1.432 1.00 87.12 78 ARG A N 1
ATOM 643 C CA . ARG A 1 78 ? -8.545 0.561 -1.425 1.00 87.12 78 ARG A CA 1
ATOM 644 C C . ARG A 1 78 ? -9.114 1.043 -2.760 1.00 87.12 78 ARG A C 1
ATOM 646 O O . ARG A 1 78 ? -10.075 1.808 -2.769 1.00 87.12 78 ARG A O 1
ATOM 653 N N . MET A 1 79 ? -8.554 0.591 -3.879 1.00 86.50 79 MET A N 1
ATOM 654 C CA . MET A 1 79 ? -9.068 0.908 -5.215 1.00 86.50 79 MET A CA 1
ATOM 655 C C . MET A 1 79 ? -10.473 0.334 -5.435 1.00 86.50 79 MET A C 1
ATOM 657 O O . MET A 1 79 ? -11.313 0.987 -6.054 1.00 86.50 79 MET A O 1
ATOM 661 N N . GLY A 1 80 ? -10.748 -0.865 -4.910 1.00 84.56 80 GLY A N 1
ATOM 662 C CA . GLY A 1 80 ? -12.093 -1.442 -4.901 1.00 84.56 80 GLY A CA 1
ATOM 663 C C . GLY A 1 80 ? -13.088 -0.592 -4.108 1.00 84.56 80 GLY A C 1
ATOM 664 O O . GLY A 1 80 ? -14.190 -0.322 -4.587 1.00 84.56 80 GLY A O 1
ATOM 665 N N . GLU A 1 81 ? -12.680 -0.106 -2.937 1.00 80.94 81 GLU A N 1
ATOM 666 C CA . GLU A 1 81 ? -13.517 0.738 -2.083 1.00 80.94 81 GLU A CA 1
ATOM 667 C C . GLU A 1 81 ? -13.807 2.107 -2.719 1.00 80.94 81 GLU A C 1
ATOM 669 O O . GLU A 1 81 ? -14.950 2.564 -2.721 1.00 80.94 81 GLU A O 1
ATOM 674 N N . LEU A 1 82 ? -12.813 2.733 -3.359 1.00 77.62 82 LEU A N 1
ATOM 675 C CA . LEU A 1 82 ? -13.013 3.985 -4.099 1.00 77.62 82 LEU A CA 1
ATOM 676 C C . LEU A 1 82 ? -14.015 3.818 -5.250 1.00 77.62 82 LEU A C 1
ATOM 678 O O . LEU A 1 82 ? -14.920 4.640 -5.392 1.00 77.62 82 LEU A O 1
ATOM 682 N N . LYS A 1 83 ? -13.923 2.720 -6.011 1.00 75.94 83 LYS A N 1
ATOM 683 C CA . LYS A 1 83 ? -14.896 2.408 -7.071 1.00 75.94 83 LYS A CA 1
ATOM 684 C C . LYS A 1 83 ? -16.310 2.213 -6.518 1.00 75.94 83 LYS A C 1
ATOM 686 O O . LYS A 1 83 ? -17.271 2.682 -7.125 1.00 75.94 83 LYS A O 1
ATOM 691 N N . ARG A 1 84 ? -16.462 1.559 -5.359 1.00 71.75 84 ARG A N 1
ATOM 692 C CA . ARG A 1 84 ? -17.770 1.432 -4.688 1.00 71.75 84 ARG A CA 1
ATOM 693 C C . ARG A 1 84 ? -18.345 2.796 -4.311 1.00 71.75 84 ARG A C 1
ATOM 695 O O . ARG A 1 84 ? -19.512 3.059 -4.597 1.00 71.75 84 ARG A O 1
ATOM 702 N N . LEU A 1 85 ? -17.527 3.676 -3.734 1.00 70.81 85 LEU A N 1
ATOM 703 C CA . LEU A 1 85 ? -17.942 5.030 -3.352 1.00 70.81 85 LEU A CA 1
ATOM 704 C C . LEU A 1 85 ? -18.347 5.887 -4.563 1.00 70.81 85 LEU A C 1
ATOM 706 O O . LEU A 1 85 ? -19.312 6.651 -4.478 1.00 70.81 85 LEU A O 1
ATOM 710 N N . GLU A 1 86 ? -17.656 5.753 -5.699 1.00 68.44 86 GLU A N 1
ATOM 711 C CA . GLU A 1 86 ? -18.027 6.429 -6.951 1.00 68.44 86 GLU A CA 1
ATOM 712 C C . GLU A 1 86 ? -19.400 5.977 -7.466 1.00 68.44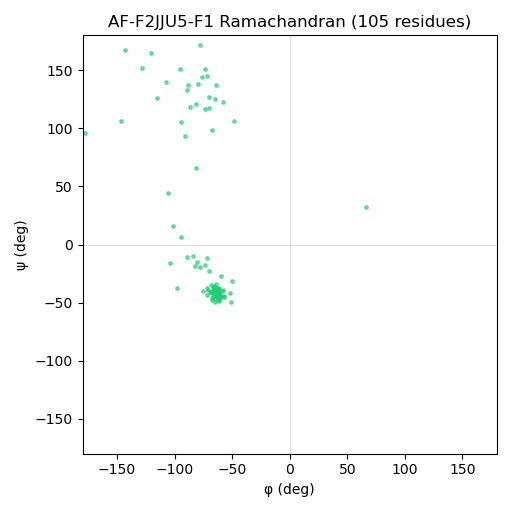 86 GLU A C 1
ATOM 714 O O . GLU A 1 86 ? -20.249 6.818 -7.783 1.00 68.44 86 GLU A O 1
ATOM 719 N N . VAL A 1 87 ? -19.661 4.665 -7.471 1.00 65.56 87 VAL A N 1
ATOM 720 C CA . VAL A 1 87 ? -20.961 4.099 -7.871 1.00 65.56 87 VAL A CA 1
ATOM 721 C C . VAL A 1 87 ? -22.081 4.564 -6.934 1.00 65.56 87 VAL A C 1
ATOM 723 O O . VAL A 1 87 ? -23.150 4.975 -7.392 1.00 65.56 87 VAL A O 1
ATOM 726 N N . GLU A 1 88 ? -21.848 4.576 -5.619 1.00 63.47 88 GLU A N 1
A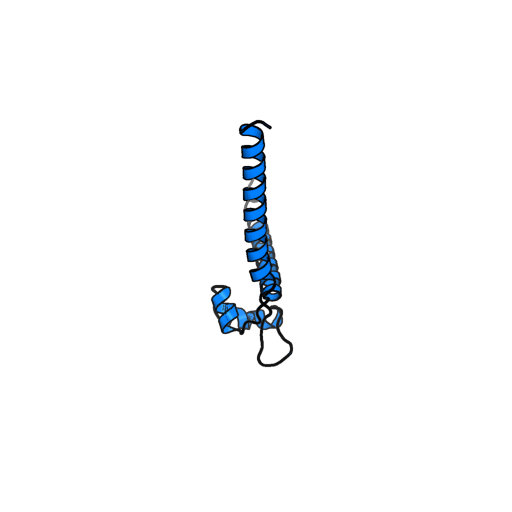TOM 727 C CA . GLU A 1 88 ? -22.825 5.087 -4.648 1.00 63.47 88 GLU A CA 1
ATOM 728 C C . GLU A 1 88 ? -23.132 6.577 -4.846 1.00 63.47 88 GLU A C 1
ATOM 730 O O . GLU A 1 88 ? -24.286 7.005 -4.709 1.00 63.47 88 GLU A O 1
ATOM 735 N N . LYS A 1 89 ? -22.119 7.380 -5.193 1.00 61.62 89 LYS A N 1
ATOM 736 C CA . LYS A 1 89 ? -22.289 8.808 -5.474 1.00 61.62 89 LYS A CA 1
ATOM 737 C C . LYS A 1 89 ? -23.123 9.031 -6.736 1.00 61.62 89 LYS A C 1
ATOM 739 O O . LYS A 1 89 ? -24.012 9.879 -6.711 1.00 61.62 89 LYS A O 1
ATOM 744 N N . MET A 1 90 ? -22.900 8.253 -7.797 1.00 58.84 90 MET A N 1
ATOM 745 C CA . MET A 1 90 ? -23.703 8.316 -9.027 1.00 58.84 90 MET A CA 1
ATOM 746 C C . MET A 1 90 ? -25.165 7.913 -8.790 1.00 58.84 90 MET A C 1
ATOM 748 O O . MET A 1 90 ? -26.078 8.624 -9.215 1.00 58.84 90 MET A O 1
ATOM 752 N N . ASN A 1 91 ? -25.401 6.841 -8.030 1.00 56.38 91 ASN A N 1
ATOM 753 C CA . ASN A 1 91 ? -26.756 6.382 -7.711 1.00 56.38 91 ASN A CA 1
ATOM 754 C C . ASN A 1 91 ? -27.550 7.407 -6.883 1.00 56.38 91 ASN A C 1
ATOM 756 O O . ASN A 1 91 ? -28.754 7.574 -7.085 1.00 56.38 91 ASN A O 1
ATOM 760 N N . LYS A 1 92 ? -26.888 8.165 -5.998 1.00 55.44 92 LYS A N 1
ATOM 761 C CA . LYS A 1 92 ? -27.539 9.228 -5.207 1.00 55.44 92 LYS A CA 1
ATOM 762 C C . LYS A 1 92 ? -27.966 10.450 -6.032 1.00 55.44 92 LYS A C 1
ATOM 764 O O . LYS A 1 92 ? -28.875 11.162 -5.605 1.00 55.44 92 LYS A O 1
ATOM 769 N N . VAL A 1 93 ? -27.365 10.696 -7.199 1.00 53.34 93 VAL A N 1
ATOM 770 C CA . VAL A 1 93 ? -27.711 11.845 -8.062 1.00 53.34 93 VAL A CA 1
ATOM 771 C C . VAL A 1 93 ? -28.943 11.558 -8.941 1.00 53.34 93 VAL A C 1
ATOM 773 O O . VAL A 1 93 ? -29.614 12.488 -9.379 1.00 53.34 93 VAL A O 1
ATOM 776 N N . SER A 1 94 ? -29.324 10.290 -9.136 1.00 50.53 94 SER A N 1
ATOM 777 C CA . SER A 1 94 ? -30.358 9.906 -10.113 1.00 50.53 94 SER A CA 1
ATOM 778 C C . SER A 1 94 ? -31.821 10.081 -9.650 1.00 50.53 94 SER A C 1
ATOM 780 O O . SER A 1 94 ? -32.722 10.115 -10.481 1.00 50.53 94 SER A O 1
ATOM 782 N N . ILE A 1 95 ? -32.107 10.268 -8.353 1.00 51.66 95 ILE A N 1
ATOM 783 C CA . ILE A 1 95 ? -33.501 10.198 -7.843 1.00 51.66 95 ILE A CA 1
ATOM 784 C C . ILE A 1 95 ? -34.128 11.576 -7.541 1.00 51.66 95 ILE A C 1
ATOM 786 O O . ILE A 1 95 ? -35.348 11.694 -7.438 1.00 51.66 95 ILE A O 1
ATOM 790 N N . LYS A 1 96 ? -33.345 12.661 -7.437 1.00 47.88 96 LYS A N 1
ATOM 791 C CA . LYS A 1 96 ? -33.889 13.977 -7.030 1.00 47.88 96 LYS A CA 1
ATOM 792 C C . LYS A 1 96 ? -34.399 14.877 -8.162 1.00 47.88 96 LYS A C 1
ATOM 794 O O . LYS A 1 96 ? -35.106 15.831 -7.860 1.00 47.88 96 LYS A O 1
ATOM 799 N N . ASN A 1 97 ? -34.139 14.559 -9.432 1.00 47.56 97 ASN A N 1
ATOM 800 C CA . ASN A 1 97 ? -34.614 15.375 -10.564 1.00 47.56 97 ASN A CA 1
ATOM 801 C C . ASN A 1 97 ? -35.951 14.908 -11.173 1.00 47.56 97 ASN A C 1
ATOM 803 O O . ASN A 1 97 ? -36.402 15.482 -12.158 1.00 47.56 97 ASN A O 1
ATOM 807 N N . TYR A 1 98 ? -36.624 13.916 -10.578 1.00 48.53 98 TYR A N 1
ATOM 808 C CA . TYR A 1 98 ? -37.906 13.376 -11.060 1.00 48.53 98 TYR A CA 1
ATOM 809 C C . TYR A 1 98 ? -39.116 13.802 -10.205 1.00 48.53 98 TYR A C 1
ATOM 811 O O . TYR A 1 98 ? -39.983 12.998 -9.888 1.00 48.53 98 TYR A O 1
ATOM 819 N N . LYS A 1 99 ? -39.207 15.0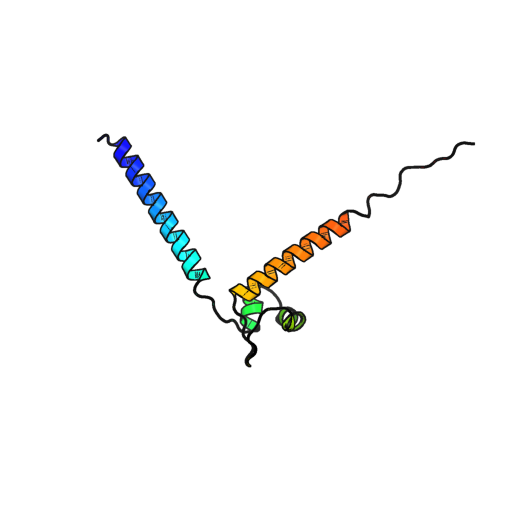76 -9.813 1.00 51.53 99 LYS A N 1
ATOM 820 C CA . LYS A 1 99 ? -40.480 15.726 -9.429 1.00 51.53 99 LYS A CA 1
ATOM 821 C C . LYS A 1 99 ? -40.364 17.187 -9.863 1.00 51.53 99 LYS A C 1
ATOM 823 O O . LYS A 1 99 ? -39.564 17.917 -9.303 1.00 51.53 99 LYS A O 1
ATOM 828 N N . SER A 1 100 ? -41.027 17.647 -10.917 1.00 50.25 100 SER A N 1
ATOM 829 C CA . SER A 1 100 ? -42.450 17.987 -10.899 1.00 50.25 100 SER A CA 1
ATOM 830 C C . SER A 1 100 ? -42.856 18.432 -12.314 1.00 50.25 100 SER A C 1
ATOM 832 O O . SER A 1 100 ? -42.681 19.601 -12.655 1.00 50.25 100 SER A O 1
ATOM 834 N N . ASN A 1 101 ? -43.402 17.536 -13.141 1.00 47.75 101 ASN A N 1
ATOM 835 C CA . ASN A 1 101 ? -44.178 17.974 -14.301 1.00 47.75 101 ASN A CA 1
ATOM 836 C C . ASN A 1 101 ? -45.624 18.189 -13.852 1.00 47.75 101 ASN A C 1
ATOM 838 O O . ASN A 1 101 ? -46.282 17.275 -13.360 1.00 47.75 101 ASN A O 1
ATOM 842 N N . ASN A 1 102 ? -46.062 19.440 -13.986 1.00 55.38 102 ASN A N 1
ATOM 843 C CA . ASN A 1 102 ? -47.390 19.951 -13.679 1.00 55.38 102 ASN A CA 1
ATOM 844 C C . ASN A 1 102 ? -48.497 19.076 -14.284 1.00 55.38 102 ASN A C 1
ATOM 846 O O . ASN A 1 102 ? -48.770 19.162 -15.479 1.00 55.38 102 ASN A O 1
ATOM 850 N N . PHE A 1 103 ? -49.192 18.304 -13.451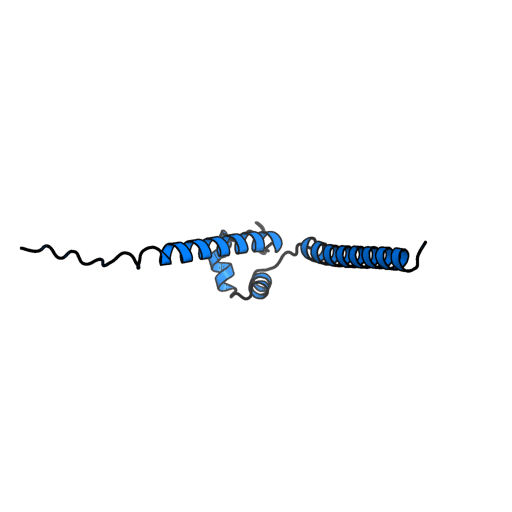 1.00 51.34 103 PHE A N 1
ATOM 851 C CA . PHE A 1 103 ? -50.495 17.751 -13.805 1.00 51.34 103 PHE A CA 1
ATOM 852 C C . PHE A 1 103 ? -51.571 18.739 -13.338 1.00 51.34 103 PHE A C 1
ATOM 854 O O . PHE A 1 103 ? -51.974 18.735 -12.176 1.00 51.34 103 PHE A O 1
ATOM 861 N N . LYS A 1 104 ? -51.997 19.642 -14.229 1.00 48.41 104 LYS A N 1
ATOM 862 C CA . LYS A 1 104 ? -53.246 20.395 -14.057 1.00 48.41 104 LYS A CA 1
ATOM 863 C C . LYS A 1 104 ? -54.349 19.642 -14.799 1.00 48.41 104 LYS A C 1
ATOM 865 O O . LYS A 1 104 ? -54.391 19.666 -16.023 1.00 48.41 104 LYS A O 1
ATOM 870 N N . VAL A 1 105 ? -55.216 18.974 -14.044 1.00 49.12 105 VAL A N 1
ATOM 871 C CA . VAL A 1 105 ? -56.538 18.536 -14.510 1.00 49.12 105 VAL A CA 1
ATOM 872 C C . VAL A 1 105 ? -57.414 19.778 -14.682 1.00 49.12 105 VAL A C 1
ATOM 874 O O . VAL A 1 105 ? -57.615 20.525 -13.727 1.00 49.12 105 VAL A O 1
ATOM 877 N N . GLY A 1 106 ? -57.855 20.035 -15.914 1.00 48.47 106 GLY A N 1
ATOM 878 C CA . GLY A 1 106 ? -58.823 21.081 -16.244 1.00 48.47 106 GLY A CA 1
ATOM 879 C C . GLY A 1 106 ? -60.246 20.536 -16.156 1.00 48.47 106 GLY A C 1
ATOM 880 O O . GLY A 1 106 ? -60.493 19.429 -16.634 1.00 48.47 106 GLY A O 1
ATOM 881 N N . GLN A 1 107 ? -61.109 21.307 -15.489 1.00 37.28 107 GLN A N 1
ATOM 882 C CA . GLN A 1 107 ? -62.562 21.134 -15.380 1.00 37.28 107 GLN A CA 1
ATOM 883 C C . GLN A 1 107 ? -63.274 21.336 -16.717 1.00 37.28 107 GLN A C 1
ATOM 885 O O . GLN A 1 107 ? -62.750 22.120 -17.541 1.00 37.28 107 GLN A O 1
#

Foldseek 3Di:
DDPVVVVVVVVVVVVVVVVVVVVVVVVVVVVPFDWAALVRLCVVVVHDSVVCVVCVVPADWDPDPPITHRNVSNVVSVVVVVVVVVVVVVVVVPPPVPDDDDDDDDD

Organism: Cellulosilyticum lentocellum (strain ATCC 49066 / DSM 5427 / NCIMB 11756 / RHM5) (NCBI:txid642492)

InterPro domains:
  IPR010982 Lambda repressor-like, DNA-binding domain superfamily [SSF47413] (20-58)

Sequence (107 aa):
MGIVETFFDDLKKNINETLKDMIREVIHEETTDKWLNKKQLAEYWGVSQGYINKNLNEIPHSKSTPIAFKRSLADQWRMGELKRLEVEKMNKVSIKNYKSNNFKVGQ

pLDDT: mean 75.06, std 15.4, range [37.28, 92.62]

Mean predicted aligned error: 15.16 Å